Protein AF-A0A944ZKM6-F1 (afdb_monomer)

Nearest PDB structures (foldseek):
  3mah-assembly1_A-2  TM=6.502E-01  e=4.408E-04  Porphyromonas gingivalis W83
  3ab4-assembly2_G  TM=6.269E-01  e=3.261E-04  Corynebacterium glutamicum
  1bg9-assembly1_A  TM=3.968E-01  e=1.807E+00  Hordeum vulgare
  6z1p-assembly1_Ag  TM=2.559E-01  e=2.300E+00  Tetrahymena thermophila SB210

Sequence (131 aa):
HGTAAEDSLQVALAHRDEMSLLVFEAETDADKLVPEMIRVDEYRFVLKNDVYLGIRVKELQNKYGALRKENGWATISVVFDKSAPESISPLETEIIPSSKNVICYLLKEDYLTSSLRILYGHYISALSTQT

pLDDT: mean 90.96, std 14.94, range [35.91, 98.69]

Foldseek 3Di:
DDPDPDPQKDKDKDKFWFKKKKFAPDFDPLCVVVVQWDDQDRGIIIHHPDPCVVVSQVVCCVVRNDIDMDTQKMKMKMFIPDFDDDDDDDPQWDFGDDDRRITMIIGGNVCVVVVSVVCCVPPPVVSVVVD

Radius of gyration: 17.57 Å; Cα contacts (8 Å, |Δi|>4): 219; chains: 1; bounding box: 53×25×47 Å

Secondary structure (DSSP, 8-state):
----------EEEEEEEEEEEEEESS---GGGTSTTPEESSSSEEEEE-STTHHHHHHHHHHHH--EEEEEEEEEEEEEESSS--PPP--TTEEEE---TTEEEEEEEGGGHHHHHHHHHIIIIIHHHT--

Mean predicted aligned error: 5.64 Å

Solvent-accessible surface area (backbone atoms only — not comparable to full-atom values): 7571 Å² total; per-residue (Å²): 135,83,79,76,74,74,86,75,80,52,63,46,82,47,74,46,68,59,18,25,42,37,39,43,86,54,79,54,70,60,42,80,78,42,73,80,38,44,60,56,52,56,39,33,34,36,34,64,64,53,91,57,39,69,58,52,53,50,55,47,35,76,74,70,40,69,65,51,79,43,73,56,23,26,39,39,37,42,38,40,82,51,72,46,74,88,80,81,79,54,84,78,54,45,82,36,74,62,57,74,26,37,50,33,35,39,32,48,44,91,44,45,68,62,42,51,52,54,50,41,47,63,66,49,50,55,61,66,74,77,116

Structure (mmCIF, N/CA/C/O backbone):
data_AF-A0A944ZKM6-F1
#
_entry.id   AF-A0A944ZKM6-F1
#
loop_
_atom_site.group_PDB
_atom_site.id
_atom_site.type_symbol
_atom_site.label_atom_id
_atom_site.label_alt_id
_atom_site.label_comp_id
_atom_site.label_asym_id
_atom_site.label_entity_id
_atom_site.label_seq_id
_atom_site.pdbx_PDB_ins_code
_atom_site.Cartn_x
_atom_site.Cartn_y
_atom_site.Cartn_z
_atom_site.occupancy
_atom_site.B_iso_or_equiv
_atom_site.auth_seq_id
_atom_site.auth_comp_id
_atom_site.auth_asym_id
_atom_site.auth_atom_id
_atom_site.pdbx_PDB_model_num
ATOM 1 N N . HIS A 1 1 ? 41.346 -12.790 -20.873 1.00 35.91 1 HIS A N 1
ATOM 2 C CA . HIS A 1 1 ? 40.429 -11.645 -21.013 1.00 35.91 1 HIS A CA 1
ATOM 3 C C . HIS A 1 1 ? 39.095 -12.038 -20.407 1.00 35.91 1 HIS A C 1
ATOM 5 O O . HIS A 1 1 ? 38.393 -12.843 -21.000 1.00 35.91 1 HIS A O 1
ATOM 11 N N . GLY A 1 2 ? 38.825 -11.595 -19.176 1.00 39.66 2 GLY A N 1
ATOM 12 C CA . GLY A 1 2 ? 37.541 -11.826 -18.519 1.00 39.66 2 GLY A CA 1
ATOM 13 C C . GLY A 1 2 ? 36.521 -10.862 -19.103 1.00 39.66 2 GLY A C 1
ATOM 14 O O . GLY A 1 2 ? 36.669 -9.654 -18.948 1.00 39.66 2 GLY A O 1
ATOM 15 N N . THR A 1 3 ? 35.551 -11.397 -19.831 1.00 41.12 3 THR A N 1
ATOM 16 C CA . THR A 1 3 ? 34.331 -10.701 -20.235 1.00 41.12 3 THR A CA 1
ATOM 17 C C . THR A 1 3 ? 33.668 -10.140 -18.984 1.00 41.12 3 THR A C 1
ATOM 19 O O . THR A 1 3 ? 33.243 -10.905 -18.118 1.00 41.12 3 THR A O 1
ATOM 22 N N . ALA A 1 4 ? 33.637 -8.811 -18.869 1.00 45.53 4 ALA A N 1
ATOM 23 C CA . ALA A 1 4 ? 32.763 -8.133 -17.930 1.00 45.53 4 ALA A CA 1
ATOM 24 C C . ALA A 1 4 ? 31.346 -8.620 -18.238 1.00 45.53 4 ALA A C 1
ATOM 26 O O . ALA A 1 4 ? 30.855 -8.406 -19.344 1.00 45.53 4 ALA A O 1
ATOM 27 N N . ALA A 1 5 ? 30.750 -9.363 -17.307 1.00 48.09 5 ALA A N 1
ATOM 28 C CA . ALA A 1 5 ? 29.326 -9.623 -17.350 1.00 48.09 5 ALA A CA 1
ATOM 29 C C . ALA A 1 5 ? 28.656 -8.250 -17.397 1.00 48.09 5 ALA A C 1
ATOM 31 O O . ALA A 1 5 ? 28.875 -7.434 -16.501 1.00 48.09 5 ALA A O 1
ATOM 32 N N . GLU A 1 6 ? 27.952 -7.966 -18.489 1.00 52.59 6 GLU A N 1
ATOM 33 C CA . GLU A 1 6 ? 27.102 -6.790 -18.583 1.00 52.59 6 GLU A CA 1
ATOM 34 C C . GLU A 1 6 ? 26.224 -6.753 -17.331 1.00 52.59 6 GLU A C 1
ATOM 36 O O . GLU A 1 6 ? 25.647 -7.767 -16.935 1.00 52.59 6 GLU A O 1
ATOM 41 N N . ASP A 1 7 ? 26.219 -5.605 -16.659 1.00 54.47 7 ASP A N 1
ATOM 42 C CA . ASP A 1 7 ? 25.507 -5.353 -15.411 1.00 54.47 7 ASP A CA 1
ATOM 43 C C . ASP A 1 7 ? 23.989 -5.433 -15.680 1.00 54.47 7 ASP A C 1
ATOM 45 O O . ASP A 1 7 ? 23.311 -4.421 -15.853 1.00 54.47 7 ASP A O 1
ATOM 49 N N . SER A 1 8 ? 23.448 -6.648 -15.791 1.00 60.25 8 SER A N 1
ATOM 50 C CA . SER A 1 8 ? 22.036 -6.882 -16.076 1.00 60.25 8 SER A CA 1
ATOM 51 C C . SER A 1 8 ? 21.212 -6.433 -14.871 1.00 60.25 8 SER A C 1
ATOM 53 O O . SER A 1 8 ? 21.180 -7.127 -13.854 1.00 60.25 8 SER A O 1
ATOM 55 N N . LEU A 1 9 ? 20.574 -5.268 -14.974 1.00 72.12 9 LEU A N 1
ATOM 56 C CA . LEU A 1 9 ? 19.696 -4.729 -13.939 1.00 72.12 9 LEU A CA 1
ATOM 57 C C . LEU A 1 9 ? 18.487 -5.660 -13.780 1.00 72.12 9 LEU A C 1
ATOM 59 O O . LEU A 1 9 ? 17.625 -5.720 -14.659 1.00 72.12 9 LEU A O 1
ATOM 63 N N . GLN A 1 10 ? 18.423 -6.406 -12.677 1.00 83.25 10 GLN A N 1
ATOM 64 C CA . GLN A 1 10 ? 17.255 -7.232 -12.389 1.00 83.25 10 GLN A CA 1
ATOM 65 C C . GLN A 1 10 ? 16.164 -6.363 -11.772 1.00 83.25 10 GLN A C 1
ATOM 67 O O . GLN A 1 10 ? 16.353 -5.761 -10.713 1.00 83.25 10 GLN A O 1
ATOM 72 N N . VAL A 1 11 ? 15.013 -6.320 -12.442 1.00 92.44 11 VAL A N 1
ATOM 73 C CA . VAL A 1 11 ? 13.858 -5.534 -12.009 1.00 92.44 11 VAL A CA 1
ATOM 74 C C . VAL A 1 11 ? 12.628 -6.423 -11.911 1.00 92.44 11 VAL A C 1
ATOM 76 O O . VAL A 1 11 ? 12.303 -7.158 -12.843 1.00 92.44 11 VAL A O 1
ATOM 79 N N . ALA A 1 12 ? 11.920 -6.330 -10.789 1.00 94.25 12 ALA A N 1
ATOM 80 C CA . ALA A 1 12 ? 10.634 -6.975 -10.575 1.00 94.25 12 ALA A CA 1
ATOM 81 C C . ALA A 1 12 ? 9.537 -5.928 -10.365 1.00 94.25 12 ALA A C 1
ATOM 83 O O . ALA A 1 12 ? 9.744 -4.911 -9.703 1.00 94.25 12 ALA A O 1
ATOM 84 N N . LEU A 1 13 ? 8.352 -6.203 -10.906 1.00 95.94 13 LEU A N 1
ATOM 85 C CA . LEU A 1 13 ? 7.158 -5.389 -10.712 1.00 95.94 13 LEU A CA 1
ATOM 86 C C . LEU A 1 13 ? 6.148 -6.191 -9.892 1.00 95.94 13 LEU A C 1
ATOM 88 O O . LEU A 1 13 ? 5.735 -7.27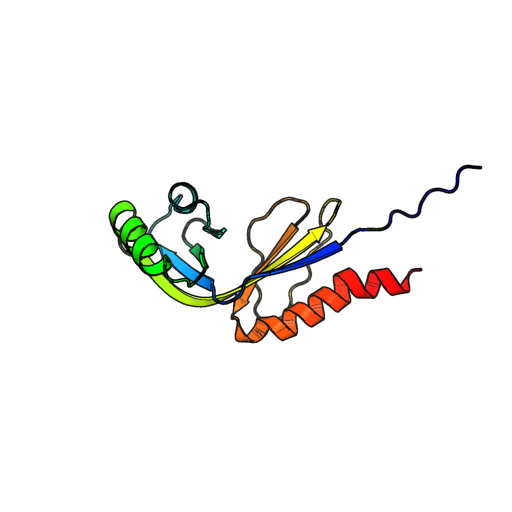4 -10.303 1.00 95.94 13 LEU A O 1
ATOM 92 N N . ALA A 1 14 ? 5.758 -5.662 -8.738 1.00 96.69 14 ALA A N 1
ATOM 93 C CA . ALA A 1 14 ? 4.747 -6.246 -7.865 1.00 96.69 14 ALA A CA 1
ATOM 94 C C . ALA A 1 14 ? 3.628 -5.235 -7.620 1.00 96.69 14 ALA A C 1
ATOM 96 O O . ALA A 1 14 ? 3.868 -4.030 -7.623 1.00 96.69 14 ALA A O 1
ATOM 97 N N . HIS A 1 15 ? 2.411 -5.709 -7.372 1.00 97.31 15 HIS A N 1
ATOM 98 C CA . HIS A 1 15 ? 1.308 -4.842 -6.971 1.00 97.31 15 HIS A CA 1
ATOM 99 C C . HIS A 1 15 ? 0.476 -5.464 -5.853 1.00 97.31 15 HIS A C 1
ATOM 101 O O . HIS A 1 15 ? 0.496 -6.677 -5.641 1.00 97.31 15 HIS A O 1
ATOM 107 N N . ARG A 1 16 ? -0.253 -4.607 -5.138 1.00 97.31 16 ARG A N 1
ATOM 108 C CA . ARG A 1 16 ? -1.298 -4.981 -4.182 1.00 97.31 16 ARG A CA 1
ATOM 109 C C . ARG A 1 16 ? -2.538 -4.158 -4.498 1.00 97.31 16 ARG A C 1
ATOM 111 O O . ARG A 1 16 ? -2.473 -2.934 -4.498 1.00 97.31 16 ARG A O 1
ATOM 118 N N . ASP A 1 17 ? -3.631 -4.832 -4.798 1.00 97.19 17 ASP A N 1
ATOM 119 C CA . ASP A 1 17 ? -4.953 -4.263 -5.060 1.00 97.19 17 ASP A CA 1
ATOM 120 C C . ASP A 1 17 ? -5.867 -4.417 -3.835 1.00 97.19 17 ASP A C 1
ATOM 122 O O . ASP A 1 17 ? -5.443 -4.932 -2.793 1.00 97.19 17 ASP A O 1
ATOM 126 N N . GLU A 1 18 ? -7.114 -3.954 -3.944 1.00 97.69 18 GLU A N 1
ATOM 127 C CA . GLU A 1 18 ? -8.108 -3.965 -2.868 1.00 97.69 18 GLU A CA 1
ATOM 128 C C . GLU A 1 18 ? -7.522 -3.461 -1.538 1.00 97.69 18 GLU A C 1
ATOM 130 O O . GLU A 1 18 ? -7.603 -4.115 -0.496 1.00 97.69 18 GLU A O 1
ATOM 135 N N . MET A 1 19 ? -6.860 -2.311 -1.566 1.00 98.38 19 MET A N 1
ATOM 136 C CA . MET A 1 19 ? -6.321 -1.679 -0.370 1.00 98.38 19 MET A CA 1
ATOM 137 C C . MET A 1 19 ? -7.278 -0.591 0.128 1.00 98.38 19 MET A C 1
ATOM 139 O O . MET A 1 19 ? -8.060 0.001 -0.627 1.00 98.38 19 MET A O 1
ATOM 143 N N . SER A 1 20 ? -7.193 -0.303 1.422 1.00 98.50 20 SER A N 1
ATOM 144 C CA . SER A 1 20 ? -7.858 0.823 2.065 1.00 98.50 20 SER A CA 1
ATOM 145 C C . SER A 1 20 ? -6.826 1.813 2.590 1.00 98.50 20 SER A C 1
ATOM 147 O O . SER A 1 20 ? -5.907 1.430 3.314 1.00 98.50 20 SER A O 1
ATOM 149 N N . LEU A 1 21 ? -7.017 3.091 2.269 1.00 98.69 21 LEU A N 1
ATOM 150 C CA . LEU A 1 21 ? -6.311 4.205 2.886 1.00 98.69 21 LEU A CA 1
ATOM 151 C C . LEU A 1 21 ? -6.996 4.558 4.210 1.00 98.69 21 LEU A C 1
ATOM 153 O O . LEU A 1 21 ? -8.202 4.816 4.263 1.00 98.69 21 LEU A O 1
ATOM 157 N N . LEU A 1 22 ? -6.214 4.568 5.278 1.00 98.69 22 LEU A N 1
ATOM 158 C CA . LEU A 1 22 ? -6.589 5.015 6.609 1.00 98.69 22 LEU A CA 1
ATOM 159 C C . LEU A 1 22 ? -5.930 6.370 6.858 1.00 98.69 22 LEU A C 1
ATOM 161 O O . LEU A 1 22 ? -4.723 6.512 6.669 1.00 98.69 22 LEU A O 1
ATOM 165 N N . VAL A 1 23 ? -6.725 7.353 7.272 1.00 98.56 23 VAL A N 1
ATOM 166 C CA . VAL A 1 23 ? -6.275 8.722 7.550 1.00 98.56 23 VAL A CA 1
ATOM 167 C C . VAL A 1 23 ? -6.619 9.065 8.992 1.00 98.56 23 VAL A C 1
ATOM 169 O O . VAL A 1 23 ? -7.797 9.091 9.356 1.00 98.56 23 VAL A O 1
ATOM 172 N N . PHE A 1 24 ? -5.597 9.312 9.801 1.00 98.38 24 PHE A N 1
ATOM 173 C CA . PHE A 1 24 ? -5.714 9.679 11.209 1.00 98.38 24 PHE A CA 1
ATOM 174 C C . PHE A 1 24 ? -5.793 11.201 11.375 1.00 98.38 24 PHE A C 1
ATOM 176 O O . PHE A 1 24 ? -5.274 11.952 10.553 1.00 98.38 24 PHE A O 1
ATOM 183 N N . GLU A 1 25 ? -6.446 11.664 12.443 1.00 97.25 25 GLU A N 1
ATOM 184 C CA . GLU A 1 25 ? -6.548 13.101 12.757 1.00 97.25 25 GLU A CA 1
ATOM 185 C C . GLU A 1 25 ? -5.263 13.684 13.371 1.00 97.25 25 GLU A C 1
ATOM 187 O O . GLU A 1 25 ? -5.063 14.897 13.344 1.00 97.25 25 GLU A O 1
ATOM 192 N N . ALA A 1 26 ? -4.396 12.829 13.917 1.00 96.12 26 ALA A N 1
ATOM 193 C CA . ALA A 1 26 ? -3.130 13.193 14.545 1.00 96.12 26 ALA A CA 1
ATOM 194 C C . ALA A 1 26 ? -1.998 12.280 14.057 1.00 96.12 26 ALA A C 1
ATOM 196 O O . ALA A 1 26 ? -2.255 11.174 13.574 1.00 96.12 26 ALA A O 1
ATOM 197 N N . GLU A 1 27 ? -0.756 12.747 14.206 1.00 97.38 27 GLU A N 1
ATOM 198 C CA . GLU A 1 27 ? 0.441 11.968 13.874 1.00 97.38 27 GLU A CA 1
ATOM 199 C C . GLU A 1 27 ? 0.469 10.669 14.677 1.00 97.38 27 GLU A C 1
ATOM 201 O O . GLU A 1 27 ? 0.136 10.638 15.869 1.00 97.38 27 GLU A O 1
ATOM 206 N N . THR A 1 28 ? 0.860 9.579 14.025 1.00 96.44 28 THR A N 1
ATOM 207 C CA . THR A 1 28 ? 0.855 8.261 14.645 1.00 96.44 28 THR A CA 1
ATOM 208 C C . THR A 1 28 ? 1.904 7.334 14.051 1.00 96.44 28 THR A C 1
ATOM 210 O O . THR A 1 28 ? 2.267 7.413 12.885 1.00 96.44 28 THR A O 1
ATOM 213 N N . ASP A 1 29 ? 2.334 6.378 14.869 1.00 95.38 29 ASP A N 1
ATOM 214 C CA . ASP A 1 29 ? 3.108 5.214 14.448 1.00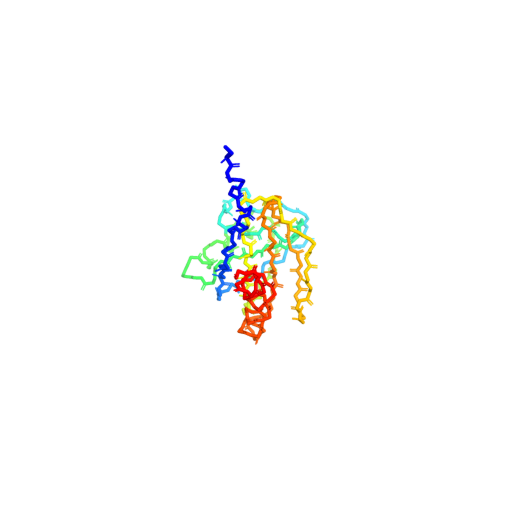 95.38 29 ASP A CA 1
ATOM 215 C C . ASP A 1 29 ? 2.195 3.977 14.391 1.00 95.38 29 ASP A C 1
ATOM 217 O O . ASP A 1 29 ? 2.393 2.994 15.117 1.00 95.38 29 ASP A O 1
ATOM 221 N N . ALA A 1 30 ? 1.116 4.052 13.609 1.00 95.88 30 ALA A N 1
ATOM 222 C CA . ALA A 1 30 ? 0.114 2.987 13.517 1.00 95.88 30 ALA A CA 1
ATOM 223 C C . ALA A 1 30 ? 0.704 1.667 12.984 1.00 95.88 30 ALA A C 1
ATOM 225 O O . ALA A 1 30 ? 0.306 0.585 13.424 1.00 95.88 30 ALA A O 1
ATOM 226 N N . ASP A 1 31 ? 1.715 1.762 12.122 1.00 95.69 31 ASP A N 1
ATOM 227 C CA . ASP A 1 31 ? 2.482 0.640 11.578 1.00 95.69 31 ASP A CA 1
ATOM 228 C C . ASP A 1 31 ? 3.233 -0.162 12.656 1.00 95.69 31 ASP A C 1
ATOM 230 O O . ASP A 1 31 ? 3.447 -1.362 12.500 1.00 95.69 31 ASP A O 1
ATOM 234 N N . LYS A 1 32 ? 3.551 0.440 13.812 1.00 95.25 32 LYS A N 1
ATOM 235 C CA . LYS A 1 32 ? 4.126 -0.299 14.952 1.00 95.25 32 LYS A CA 1
ATOM 236 C C . LYS A 1 32 ? 3.106 -1.188 15.664 1.00 95.25 32 LYS A C 1
ATOM 238 O O . LYS A 1 32 ? 3.505 -2.128 16.349 1.00 95.25 32 LYS A O 1
ATOM 243 N N . LEU A 1 33 ? 1.809 -0.876 15.568 1.00 95.38 33 LEU A N 1
ATOM 244 C CA . LEU A 1 33 ? 0.739 -1.709 16.129 1.00 95.38 33 LEU A CA 1
ATOM 245 C C . LEU A 1 33 ? 0.285 -2.785 15.136 1.00 95.38 33 LEU A C 1
ATOM 247 O O . LEU A 1 33 ? 0.026 -3.914 15.548 1.00 95.38 33 LEU A O 1
ATOM 251 N N . VAL A 1 34 ? 0.180 -2.431 13.855 1.00 95.94 34 VAL A N 1
ATOM 252 C CA . VAL A 1 34 ? -0.254 -3.324 12.773 1.00 95.94 34 VAL A CA 1
ATOM 253 C C . VAL A 1 34 ? 0.853 -3.345 11.711 1.00 95.94 34 VAL A C 1
ATOM 255 O O . VAL A 1 34 ? 0.836 -2.518 10.796 1.00 95.94 34 VAL A O 1
ATOM 258 N N . PRO A 1 35 ? 1.835 -4.262 11.830 1.00 93.38 35 PRO A N 1
ATOM 259 C CA . PRO A 1 35 ? 3.015 -4.304 10.960 1.00 93.38 35 PRO A CA 1
ATOM 260 C C . PRO A 1 35 ? 2.712 -4.524 9.475 1.00 93.38 35 PRO A C 1
ATOM 262 O O . PRO A 1 35 ? 3.572 -4.308 8.626 1.00 93.38 35 PRO A O 1
ATOM 265 N N . GLU A 1 36 ? 1.505 -4.985 9.144 1.00 94.12 36 GLU A N 1
ATOM 266 C CA . GLU A 1 36 ? 1.049 -5.173 7.768 1.00 94.12 36 GLU A CA 1
ATOM 267 C C . GLU A 1 36 ? 0.687 -3.847 7.070 1.00 94.12 36 GLU A C 1
ATOM 269 O O . GLU A 1 36 ? 0.523 -3.828 5.846 1.00 94.12 36 GLU A O 1
ATOM 274 N N . MET A 1 37 ? 0.552 -2.747 7.824 1.00 96.25 37 MET A N 1
ATOM 275 C CA . MET A 1 37 ? 0.277 -1.416 7.281 1.00 96.25 37 MET A CA 1
ATOM 276 C C . MET A 1 37 ? 1.486 -0.877 6.514 1.00 96.25 37 MET A C 1
ATOM 278 O O . MET A 1 37 ? 2.628 -0.955 6.958 1.00 96.25 37 MET A O 1
ATOM 282 N N . ILE A 1 38 ? 1.218 -0.262 5.367 1.00 97.12 38 ILE A N 1
ATOM 283 C CA . ILE A 1 38 ? 2.205 0.490 4.596 1.00 97.12 38 ILE A CA 1
ATOM 284 C C . ILE A 1 38 ? 2.053 1.964 4.970 1.00 97.12 38 ILE A C 1
ATOM 286 O O . ILE A 1 38 ? 0.992 2.551 4.753 1.00 97.12 38 ILE A O 1
ATOM 290 N N . ARG A 1 39 ? 3.103 2.564 5.533 1.00 97.56 39 ARG A N 1
ATOM 291 C CA . ARG A 1 39 ? 3.132 3.990 5.880 1.00 97.56 39 ARG A CA 1
ATOM 292 C C . ARG A 1 39 ? 3.255 4.841 4.617 1.00 97.56 39 ARG A C 1
ATOM 294 O O . ARG A 1 39 ? 4.167 4.634 3.820 1.00 97.56 39 ARG A O 1
ATOM 301 N N . VAL A 1 40 ? 2.332 5.783 4.448 1.00 98.00 40 VAL A N 1
ATOM 302 C CA . VAL A 1 40 ? 2.369 6.803 3.388 1.00 98.00 40 VAL A CA 1
ATOM 303 C C . VAL A 1 40 ? 3.049 8.049 3.945 1.00 98.00 40 VAL A C 1
ATOM 305 O O . VAL A 1 40 ? 4.025 8.528 3.379 1.00 98.00 40 VAL A O 1
ATOM 308 N N . ASP A 1 41 ? 2.581 8.509 5.105 1.00 97.50 41 ASP A N 1
ATOM 309 C CA . ASP A 1 41 ? 3.178 9.576 5.909 1.00 97.50 41 ASP A CA 1
ATOM 310 C C . ASP A 1 41 ? 2.783 9.406 7.392 1.00 97.50 41 ASP A C 1
ATOM 312 O O . ASP A 1 41 ? 2.299 8.348 7.790 1.00 97.50 41 ASP A O 1
ATOM 316 N N . GLU A 1 42 ? 3.013 10.427 8.221 1.00 96.88 42 GLU A N 1
ATOM 317 C CA . GLU A 1 42 ? 2.700 10.436 9.662 1.00 96.88 42 GLU A CA 1
ATOM 318 C C . GLU A 1 42 ? 1.198 10.278 9.991 1.00 96.88 42 GLU A C 1
ATOM 320 O O . GLU A 1 42 ? 0.843 9.943 11.120 1.00 96.88 42 GLU A O 1
ATOM 325 N N . TYR A 1 43 ? 0.306 10.512 9.024 1.00 98.19 43 TYR A N 1
ATOM 326 C CA . TYR A 1 43 ? -1.152 10.500 9.198 1.00 98.19 43 TYR A CA 1
ATOM 327 C C . TYR A 1 43 ? -1.849 9.454 8.329 1.00 98.19 43 TYR A C 1
ATOM 329 O O . TYR A 1 43 ? -2.997 9.089 8.597 1.00 98.19 43 TYR A O 1
ATOM 337 N N . ARG A 1 44 ? -1.203 9.006 7.251 1.00 98.50 44 ARG A N 1
ATOM 338 C CA . ARG A 1 44 ? -1.798 8.164 6.216 1.00 98.50 44 ARG A CA 1
ATOM 339 C C . ARG A 1 44 ? -1.108 6.814 6.143 1.00 98.50 44 ARG A C 1
ATOM 341 O O . ARG A 1 44 ? 0.112 6.705 6.035 1.00 98.50 44 ARG A O 1
ATOM 348 N N . PHE A 1 45 ? -1.924 5.770 6.127 1.00 98.56 45 PHE A N 1
ATOM 349 C CA . PHE A 1 45 ? -1.466 4.391 6.057 1.00 98.56 45 PHE A CA 1
ATOM 350 C C . PHE A 1 45 ? -2.376 3.570 5.162 1.00 98.56 45 PHE A C 1
ATOM 352 O O . PHE A 1 45 ? -3.578 3.810 5.096 1.00 98.56 45 PHE A O 1
ATOM 359 N N . VAL A 1 46 ? -1.821 2.559 4.511 1.00 98.12 46 VAL A N 1
ATOM 360 C CA . VAL A 1 46 ? -2.559 1.680 3.607 1.00 98.12 46 VAL A CA 1
ATOM 361 C C . VAL A 1 46 ? -2.542 0.262 4.159 1.00 98.12 46 VAL A C 1
ATOM 363 O O . VAL A 1 46 ? -1.498 -0.242 4.566 1.00 98.12 46 VAL A O 1
ATOM 366 N N . LEU A 1 47 ? -3.701 -0.391 4.173 1.00 98.06 47 LEU A N 1
ATOM 367 C CA . LEU A 1 47 ? -3.867 -1.761 4.657 1.00 98.06 47 LEU A CA 1
ATOM 368 C C . LEU A 1 47 ? -4.757 -2.548 3.692 1.00 98.06 47 LEU A C 1
ATOM 370 O O . LEU A 1 47 ? -5.609 -1.961 3.026 1.00 98.06 47 LEU A O 1
ATOM 374 N N 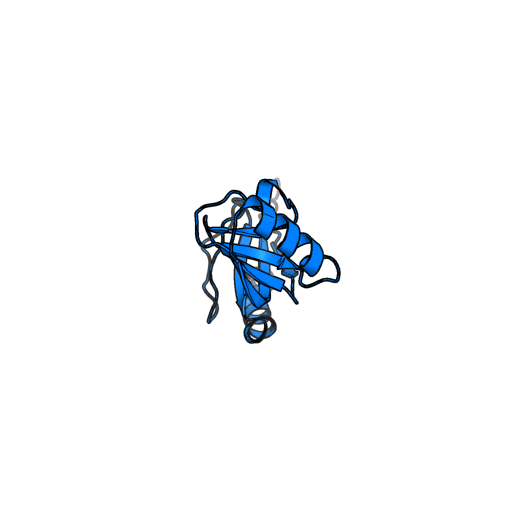. LYS A 1 48 ? -4.564 -3.867 3.593 1.00 97.75 48 LYS A N 1
ATOM 375 C CA . LYS A 1 48 ? -5.407 -4.711 2.735 1.00 97.75 48 LYS A CA 1
ATOM 376 C C . LYS A 1 48 ? -6.865 -4.634 3.205 1.00 97.75 48 LYS A C 1
ATOM 378 O O . LYS A 1 48 ? -7.149 -4.707 4.400 1.00 97.75 48 LYS A O 1
ATOM 383 N N . ASN A 1 49 ? -7.788 -4.492 2.259 1.00 97.62 49 ASN A N 1
ATOM 384 C CA . ASN A 1 49 ? -9.228 -4.538 2.489 1.00 97.62 49 ASN A CA 1
ATOM 385 C C . ASN A 1 49 ? -9.721 -5.985 2.520 1.00 97.62 49 ASN A C 1
ATOM 387 O O . ASN A 1 49 ? -10.460 -6.429 1.647 1.00 97.62 49 ASN A O 1
ATOM 391 N N . ASP A 1 50 ? -9.273 -6.721 3.532 1.00 96.62 50 ASP A N 1
ATOM 392 C CA . ASP A 1 50 ? -9.670 -8.102 3.775 1.00 96.62 50 ASP A CA 1
ATOM 393 C C . ASP A 1 50 ? -10.675 -8.223 4.937 1.00 96.62 50 ASP A C 1
ATOM 395 O O . ASP A 1 50 ? -11.152 -7.242 5.517 1.00 96.62 50 ASP A O 1
ATOM 399 N N . VAL A 1 51 ? -10.998 -9.466 5.296 1.00 96.62 51 VAL A N 1
ATOM 4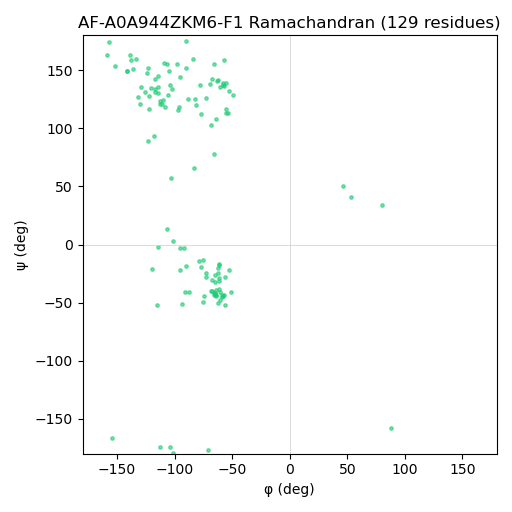00 C CA . VAL A 1 51 ? -11.922 -9.792 6.393 1.00 96.62 51 VAL A CA 1
ATOM 401 C C . VAL A 1 51 ? -11.440 -9.310 7.769 1.00 96.62 51 VAL A C 1
ATOM 403 O O . VAL A 1 51 ? -12.256 -9.159 8.680 1.00 96.62 51 VAL A O 1
ATOM 406 N N . TYR A 1 52 ? -10.142 -9.045 7.937 1.00 95.69 52 TYR A N 1
ATOM 407 C CA . TYR A 1 52 ? -9.548 -8.600 9.196 1.00 95.69 52 TYR A CA 1
ATOM 408 C C . TYR A 1 52 ? -9.524 -7.078 9.333 1.00 95.69 52 TYR A C 1
ATOM 410 O O . TYR A 1 52 ? -9.467 -6.581 10.464 1.00 95.69 52 TYR A O 1
ATOM 418 N N . LEU A 1 53 ? -9.654 -6.326 8.231 1.00 96.81 53 LEU A N 1
ATOM 419 C CA . LEU A 1 53 ? -9.627 -4.860 8.240 1.00 96.81 53 LEU A CA 1
ATOM 420 C C . LEU A 1 53 ? -10.593 -4.261 9.272 1.00 96.81 53 LEU A C 1
ATOM 422 O O . LEU A 1 53 ? -10.249 -3.310 9.969 1.00 96.81 53 LEU A O 1
ATOM 426 N N . GLY A 1 54 ? -11.795 -4.828 9.412 1.00 97.06 54 GLY A N 1
ATOM 427 C CA . GLY A 1 54 ? -12.793 -4.334 10.363 1.00 97.06 54 GLY A CA 1
ATOM 428 C C . GLY A 1 54 ? -12.340 -4.402 11.826 1.00 97.06 54 GLY A C 1
ATOM 429 O O . GLY A 1 54 ? -12.623 -3.485 12.597 1.00 97.06 54 GLY A O 1
ATOM 430 N N . ILE A 1 55 ? -11.623 -5.462 12.213 1.00 96.75 55 ILE A N 1
ATOM 431 C CA . ILE A 1 55 ? -11.073 -5.607 13.569 1.00 96.75 55 ILE A CA 1
ATOM 432 C C . ILE A 1 55 ? -9.872 -4.671 13.738 1.00 96.75 55 ILE A C 1
ATOM 434 O O . ILE A 1 55 ? -9.824 -3.932 14.719 1.00 96.75 55 ILE A O 1
ATOM 438 N N . ARG A 1 56 ? -8.974 -4.610 12.745 1.00 97.38 56 ARG A N 1
ATOM 439 C CA . ARG A 1 56 ? -7.802 -3.717 12.764 1.00 97.38 56 ARG A CA 1
ATOM 440 C C . ARG A 1 56 ? -8.188 -2.244 12.890 1.00 97.38 56 ARG A C 1
ATOM 442 O O . ARG A 1 56 ? -7.614 -1.530 13.702 1.00 97.38 56 ARG A O 1
ATOM 449 N N . VAL A 1 57 ? -9.206 -1.789 12.156 1.00 97.81 57 VAL A N 1
ATOM 450 C CA . VAL A 1 57 ? -9.708 -0.407 12.255 1.00 97.81 57 VAL A CA 1
ATOM 451 C C . VAL A 1 57 ? -10.219 -0.100 13.663 1.00 97.81 57 VAL A C 1
ATOM 453 O O . VAL A 1 57 ? -9.917 0.969 14.183 1.00 97.81 57 VAL A O 1
ATOM 456 N N . LYS A 1 58 ? -10.933 -1.028 14.313 1.00 97.25 58 LYS A N 1
ATOM 457 C CA . LYS A 1 58 ? -11.383 -0.836 15.703 1.00 97.25 58 LYS A CA 1
ATOM 458 C C . LYS A 1 58 ? -10.210 -0.764 16.680 1.00 97.25 58 LYS A C 1
ATOM 460 O O . LYS A 1 58 ? -10.213 0.092 17.558 1.00 97.25 58 LYS A O 1
ATOM 465 N N . GLU A 1 59 ? -9.209 -1.631 16.530 1.00 96.94 59 GLU A N 1
ATOM 466 C CA . GLU A 1 59 ? -7.985 -1.600 17.348 1.00 96.94 59 GLU A CA 1
ATOM 467 C C . GLU A 1 59 ? -7.254 -0.258 17.209 1.00 96.94 59 GLU A C 1
ATOM 469 O O . GLU A 1 59 ? -6.883 0.358 18.210 1.00 96.94 59 GLU A O 1
ATOM 474 N N . LEU A 1 60 ? -7.113 0.227 15.973 1.00 98.00 60 LEU A N 1
ATOM 475 C CA . LEU A 1 60 ? -6.499 1.516 15.668 1.00 98.00 60 LEU A CA 1
ATOM 476 C C . LEU A 1 60 ? -7.305 2.678 16.254 1.00 98.00 60 LEU A C 1
ATOM 478 O O . LEU A 1 60 ? -6.718 3.556 16.881 1.00 98.00 60 LEU A O 1
ATOM 482 N N . GLN A 1 61 ? -8.634 2.657 16.122 1.00 97.44 61 GLN A N 1
ATOM 483 C CA . GLN A 1 61 ? -9.502 3.694 16.680 1.00 97.44 61 GLN A CA 1
ATOM 484 C C . GLN A 1 61 ? -9.447 3.749 18.209 1.00 97.44 61 GLN A C 1
ATOM 486 O O . GLN A 1 61 ? -9.401 4.829 18.793 1.00 97.44 61 GLN A O 1
ATOM 491 N N . ASN A 1 62 ? -9.386 2.589 18.867 1.00 97.31 62 ASN A N 1
ATOM 492 C CA . ASN A 1 62 ? -9.274 2.512 20.323 1.00 97.31 62 ASN A CA 1
ATOM 493 C C . ASN A 1 62 ? -7.954 3.100 20.844 1.00 97.31 62 ASN A C 1
ATOM 495 O O . ASN A 1 62 ? -7.926 3.632 21.952 1.00 97.31 62 ASN A O 1
ATOM 499 N N . LYS A 1 63 ? -6.863 2.987 20.075 1.00 97.38 63 LYS A N 1
ATOM 500 C CA . LYS A 1 63 ? -5.537 3.463 20.492 1.00 97.38 63 LYS A CA 1
ATOM 501 C C . LYS A 1 63 ? -5.248 4.905 20.075 1.00 97.38 63 LYS A C 1
ATOM 503 O O . LYS A 1 63 ? -4.649 5.640 20.854 1.00 97.38 63 LYS A O 1
ATOM 508 N N . TYR A 1 64 ? -5.631 5.286 18.859 1.00 96.94 64 TYR A N 1
ATOM 509 C CA . TYR A 1 64 ? -5.218 6.543 18.225 1.00 96.94 64 TYR A CA 1
ATOM 510 C C . TYR A 1 64 ? -6.372 7.528 17.993 1.00 96.94 64 TYR A C 1
ATOM 512 O O . TYR A 1 64 ? -6.133 8.643 17.543 1.00 96.94 64 TYR A O 1
ATOM 520 N N . GLY A 1 65 ? -7.611 7.154 18.326 1.00 96.00 65 GLY A N 1
ATOM 521 C CA . GLY A 1 65 ? -8.783 8.011 18.164 1.00 96.00 65 GLY A CA 1
ATOM 522 C C . GLY A 1 65 ? -9.437 7.892 16.787 1.00 96.00 65 GLY A C 1
ATOM 523 O O . GLY A 1 65 ? -9.328 6.876 16.103 1.00 96.00 65 GLY A O 1
ATOM 524 N N . ALA A 1 66 ? -10.192 8.916 16.392 1.00 95.81 66 ALA A N 1
ATOM 525 C CA . ALA A 1 66 ? -10.942 8.881 15.145 1.00 95.81 66 ALA A CA 1
ATOM 526 C C . ALA A 1 66 ? -10.012 8.749 13.923 1.00 95.81 66 ALA A C 1
ATOM 528 O O . ALA A 1 66 ? -8.933 9.335 13.854 1.00 95.81 66 ALA A O 1
ATOM 529 N N . LEU A 1 67 ? -10.460 7.963 12.943 1.00 97.62 67 LEU A N 1
ATOM 530 C CA . LEU A 1 67 ? -9.799 7.824 11.651 1.00 97.62 67 LEU A CA 1
ATOM 531 C C . LEU A 1 67 ? -10.844 7.721 10.546 1.00 97.62 67 LEU A C 1
ATOM 533 O O . LEU A 1 67 ? -11.937 7.177 10.747 1.00 97.62 67 LEU A O 1
ATOM 537 N N . ARG A 1 68 ? -10.484 8.207 9.361 1.00 98.31 68 ARG A N 1
ATOM 538 C CA . ARG A 1 68 ? -11.241 8.015 8.126 1.00 98.31 68 ARG A CA 1
ATOM 539 C C . ARG A 1 68 ? -10.691 6.822 7.361 1.00 98.31 68 ARG A C 1
ATOM 541 O O . ARG A 1 68 ? -9.486 6.604 7.323 1.00 98.31 68 ARG A O 1
ATOM 548 N N . LYS A 1 69 ? -11.587 6.085 6.711 1.00 98.12 69 LYS A N 1
ATOM 549 C CA . LYS A 1 69 ? -11.254 4.955 5.844 1.00 98.12 69 LYS A CA 1
ATOM 550 C C . LYS A 1 69 ? -11.767 5.214 4.438 1.00 98.12 69 LYS A C 1
ATOM 552 O O . LYS A 1 69 ? -12.933 5.566 4.269 1.00 98.12 69 LYS A O 1
ATOM 557 N N . GLU A 1 70 ? -10.932 4.952 3.448 1.00 98.31 70 GLU A N 1
ATOM 558 C CA . GLU A 1 70 ? -11.289 5.020 2.039 1.00 98.31 70 GLU A CA 1
ATOM 559 C C . GLU A 1 70 ? -10.813 3.75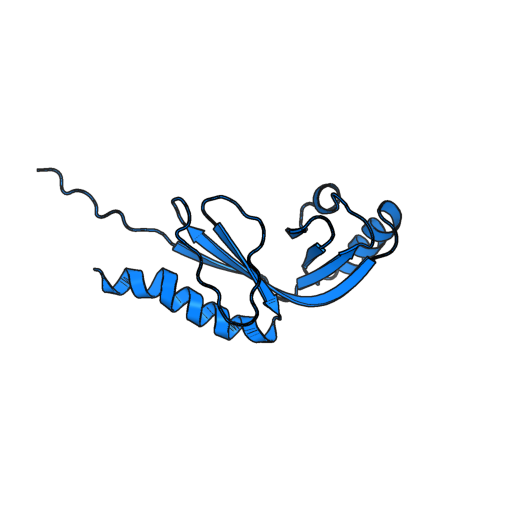9 1.313 1.00 98.31 70 GLU A C 1
ATOM 561 O O . GLU A 1 70 ? -9.650 3.389 1.412 1.00 98.31 70 GLU A O 1
ATOM 566 N N . ASN A 1 71 ? -11.710 3.084 0.594 1.00 97.94 71 ASN A N 1
ATOM 567 C CA . ASN A 1 71 ? -11.391 1.881 -0.182 1.00 97.94 71 ASN A CA 1
ATOM 568 C C . ASN A 1 71 ? -10.978 2.242 -1.624 1.00 97.94 71 ASN A C 1
ATOM 570 O O . ASN A 1 71 ? -11.081 3.402 -2.029 1.00 97.94 71 ASN A O 1
ATOM 574 N N . GLY A 1 72 ? -10.570 1.240 -2.408 1.00 97.88 72 GLY A N 1
ATOM 575 C CA . GLY A 1 72 ? -10.258 1.403 -3.835 1.00 97.88 72 GLY A CA 1
ATOM 576 C C . GLY A 1 72 ? -8.873 1.998 -4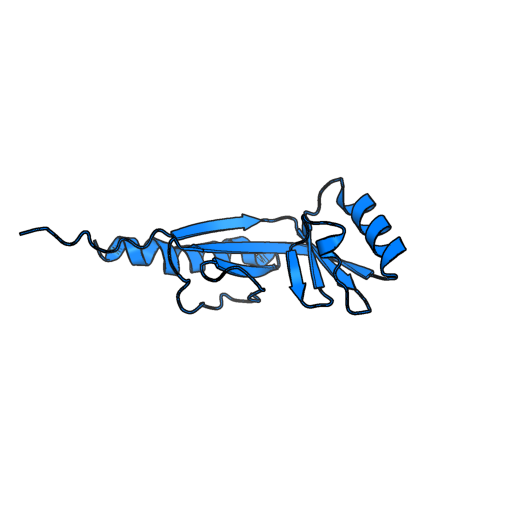.075 1.00 97.88 72 GLY A C 1
ATOM 577 O O . GLY A 1 72 ? -8.679 2.798 -4.992 1.00 97.88 72 GLY A O 1
ATOM 578 N N . TRP A 1 73 ? -7.927 1.662 -3.202 1.00 98.62 73 TRP A N 1
ATOM 579 C CA . TRP A 1 73 ? -6.523 2.021 -3.341 1.00 98.62 73 TRP A CA 1
ATOM 580 C C . TRP A 1 73 ? -5.708 0.793 -3.740 1.00 98.62 73 TRP A C 1
ATOM 582 O O . TRP A 1 73 ? -6.076 -0.343 -3.447 1.00 98.62 73 TRP A O 1
ATOM 592 N N . ALA A 1 74 ? -4.570 1.029 -4.376 1.00 98.50 74 ALA A N 1
ATOM 593 C CA . ALA A 1 74 ? -3.605 0.004 -4.728 1.00 98.50 74 ALA A CA 1
ATOM 594 C C . ALA A 1 74 ? -2.184 0.515 -4.482 1.00 98.50 74 ALA A C 1
ATOM 596 O O . ALA A 1 74 ? -1.955 1.723 -4.376 1.00 98.50 74 ALA A O 1
ATOM 597 N N . THR A 1 75 ? -1.222 -0.402 -4.425 1.00 98.38 75 THR A N 1
ATOM 598 C CA . THR A 1 75 ? 0.198 -0.064 -4.514 1.00 98.38 75 THR A CA 1
ATOM 599 C C . THR A 1 75 ? 0.872 -0.818 -5.649 1.00 98.38 75 THR A C 1
ATOM 601 O O . THR A 1 75 ? 0.516 -1.957 -5.952 1.00 98.38 75 THR A O 1
ATOM 604 N N . ILE A 1 76 ? 1.867 -0.191 -6.272 1.00 98.38 76 ILE A N 1
ATOM 605 C CA . ILE A 1 76 ? 2.785 -0.841 -7.211 1.00 98.38 76 ILE A CA 1
ATOM 606 C C . ILE A 1 76 ? 4.202 -0.639 -6.683 1.00 98.38 76 ILE A C 1
ATOM 608 O O . ILE A 1 76 ? 4.608 0.486 -6.414 1.00 98.38 76 ILE A O 1
ATOM 612 N N . SER A 1 77 ? 4.969 -1.713 -6.548 1.00 97.69 77 SER A N 1
ATOM 613 C CA . SER A 1 77 ? 6.377 -1.668 -6.169 1.00 97.69 77 SER A CA 1
ATOM 614 C C . SER A 1 77 ? 7.241 -2.121 -7.337 1.00 97.69 77 SER A C 1
ATOM 616 O O . SER A 1 77 ? 7.085 -3.236 -7.840 1.00 97.69 77 SER A O 1
ATOM 618 N N . VAL A 1 78 ? 8.172 -1.263 -7.743 1.00 97.38 78 VAL A N 1
ATOM 619 C CA . VAL A 1 78 ? 9.258 -1.607 -8.662 1.00 97.38 78 VAL A CA 1
ATOM 620 C C . VAL A 1 78 ? 10.482 -1.911 -7.811 1.00 97.38 78 VAL A C 1
ATOM 622 O O . VAL A 1 78 ? 10.953 -1.038 -7.084 1.00 97.38 78 VAL A O 1
ATOM 625 N N . VAL A 1 79 ? 10.959 -3.151 -7.853 1.00 96.62 79 VAL A N 1
ATOM 626 C CA . VAL A 1 79 ? 12.064 -3.640 -7.024 1.00 96.62 79 VAL A CA 1
ATOM 627 C C . VAL A 1 79 ? 13.280 -3.871 -7.903 1.00 96.62 79 VAL A C 1
ATOM 629 O O . VAL A 1 79 ? 13.215 -4.638 -8.859 1.00 96.62 79 VAL A O 1
ATOM 632 N N . PHE A 1 80 ? 14.382 -3.228 -7.543 1.00 94.81 80 PHE A N 1
ATOM 633 C CA . PHE A 1 80 ? 15.675 -3.326 -8.201 1.00 94.81 80 PHE A CA 1
ATOM 634 C C . PHE A 1 80 ? 16.621 -4.181 -7.345 1.00 94.81 80 PHE A C 1
ATOM 636 O O . PHE A 1 80 ? 16.533 -4.199 -6.111 1.00 94.81 80 PHE A O 1
ATOM 643 N N . ASP A 1 81 ? 17.543 -4.891 -7.988 1.00 92.25 81 ASP A N 1
ATOM 644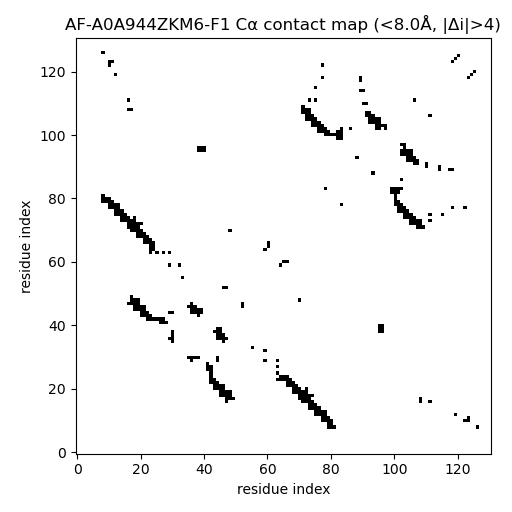 C CA . ASP A 1 81 ? 18.657 -5.577 -7.321 1.00 92.25 81 ASP A CA 1
ATOM 645 C C . ASP A 1 81 ? 19.674 -4.597 -6.702 1.00 92.25 81 ASP A C 1
ATOM 647 O O . ASP A 1 81 ? 20.286 -4.884 -5.669 1.00 92.25 81 ASP A O 1
ATOM 651 N N . LYS A 1 82 ? 19.821 -3.417 -7.312 1.00 90.94 82 LYS A N 1
ATOM 652 C CA . LYS A 1 82 ? 20.662 -2.292 -6.876 1.00 90.94 82 LYS A CA 1
ATOM 653 C C . LYS A 1 82 ? 19.803 -1.095 -6.451 1.00 90.94 82 LYS A C 1
ATOM 655 O O . LYS A 1 82 ? 18.587 -1.190 -6.353 1.00 90.94 82 LYS A O 1
ATOM 660 N N . SER A 1 83 ? 20.428 0.042 -6.141 1.00 92.81 83 SER A N 1
ATOM 661 C CA . SER A 1 83 ? 19.686 1.273 -5.834 1.00 92.81 83 SER A CA 1
ATOM 662 C C . SER A 1 83 ? 18.731 1.632 -6.971 1.00 92.81 83 SER A C 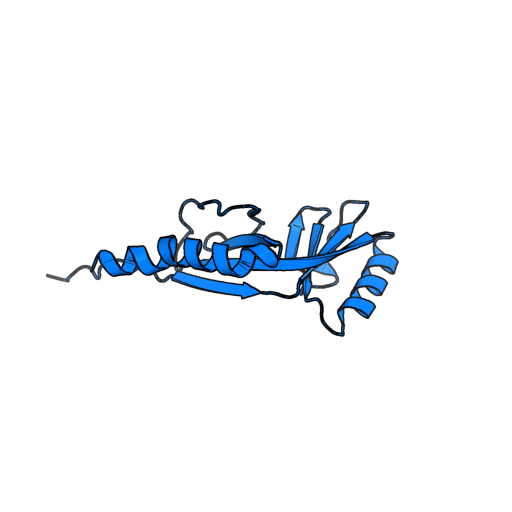1
ATOM 664 O O . SER A 1 83 ? 19.096 1.522 -8.142 1.00 92.81 83 SER A O 1
ATOM 666 N N . ALA A 1 84 ? 17.527 2.071 -6.612 1.00 93.19 84 ALA A N 1
ATOM 667 C CA . ALA A 1 84 ? 16.534 2.481 -7.584 1.00 93.19 84 ALA A CA 1
ATOM 668 C C . ALA A 1 84 ? 17.041 3.699 -8.381 1.00 93.19 84 ALA A C 1
ATOM 670 O O . ALA A 1 84 ? 17.689 4.581 -7.802 1.00 93.19 84 ALA A O 1
ATOM 671 N N . PRO A 1 85 ? 16.769 3.755 -9.695 1.00 92.25 85 PRO A N 1
ATOM 672 C CA . PRO A 1 85 ? 17.005 4.943 -10.501 1.00 92.25 85 PRO A CA 1
ATOM 673 C C . PRO A 1 85 ? 16.004 6.049 -10.136 1.00 92.25 85 PRO A C 1
ATOM 675 O O . PRO A 1 85 ? 15.157 5.891 -9.254 1.00 92.25 85 PRO A O 1
ATOM 678 N N . GLU A 1 86 ? 16.078 7.171 -10.848 1.00 92.38 86 GLU A N 1
ATOM 679 C CA . GLU A 1 86 ? 15.056 8.208 -10.748 1.00 92.38 86 GLU A CA 1
ATOM 680 C C . GLU A 1 86 ? 13.670 7.647 -11.110 1.00 92.38 86 GLU A C 1
ATOM 682 O O . GLU A 1 86 ? 13.497 6.854 -12.044 1.00 92.38 86 GLU A O 1
ATOM 687 N N . SER A 1 87 ? 12.673 8.035 -10.322 1.00 93.44 87 SER A N 1
ATOM 688 C CA . SER A 1 87 ? 11.298 7.600 -10.510 1.00 93.44 87 SER A CA 1
ATOM 689 C C . SER A 1 87 ? 10.626 8.355 -11.647 1.00 93.44 87 SER A C 1
ATOM 691 O O . SER A 1 87 ? 10.686 9.582 -11.695 1.00 93.44 87 SER A O 1
ATOM 693 N N . ILE A 1 88 ? 9.876 7.646 -12.484 1.00 94.50 88 ILE A N 1
ATOM 694 C CA . ILE A 1 88 ? 8.845 8.279 -13.313 1.00 94.50 88 ILE A CA 1
ATOM 695 C C . ILE A 1 88 ? 7.546 8.428 -12.518 1.00 94.50 88 ILE A C 1
ATOM 697 O O . ILE A 1 88 ? 7.323 7.688 -11.560 1.00 94.50 88 ILE A O 1
ATOM 701 N N . SER A 1 89 ? 6.665 9.331 -12.943 1.00 91.38 89 SER A N 1
ATOM 702 C CA . SER A 1 89 ? 5.355 9.547 -12.315 1.00 91.38 89 SER A CA 1
ATOM 703 C C . SER A 1 89 ? 4.233 9.233 -13.305 1.00 91.38 89 SER A C 1
ATOM 705 O O . SER A 1 89 ? 3.853 10.101 -14.095 1.00 91.38 89 SER A O 1
ATOM 707 N N . PRO A 1 90 ? 3.700 7.996 -13.311 1.00 92.19 90 PRO A N 1
ATOM 708 C CA . PRO A 1 90 ? 2.447 7.708 -13.996 1.00 92.19 90 PRO A CA 1
ATOM 709 C C . PRO A 1 90 ? 1.313 8.603 -13.473 1.00 92.19 90 PRO A C 1
ATOM 711 O O . PRO A 1 90 ? 1.380 9.145 -12.367 1.00 92.19 90 PRO A O 1
ATOM 714 N N . LEU A 1 91 ? 0.264 8.751 -14.279 1.00 89.56 91 LEU A N 1
ATOM 715 C CA . LEU A 1 91 ? -0.886 9.600 -13.966 1.00 89.56 91 LEU A CA 1
ATOM 716 C C . LEU A 1 91 ? -1.542 9.202 -12.628 1.00 89.56 91 LEU A C 1
ATOM 718 O O . LEU A 1 91 ? -1.745 8.014 -12.384 1.00 89.56 91 LEU A O 1
ATOM 722 N N . GLU A 1 92 ? -1.893 10.199 -11.805 1.00 94.38 92 GLU A N 1
ATOM 723 C CA . GLU A 1 92 ? -2.574 10.024 -10.506 1.00 94.38 92 GLU A CA 1
ATOM 724 C C . GLU A 1 92 ? -1.861 9.030 -9.561 1.00 94.38 92 GLU A C 1
ATOM 726 O O . GLU A 1 92 ? -2.492 8.208 -8.890 1.00 94.38 92 GLU A O 1
ATOM 731 N N . THR A 1 93 ? -0.523 9.094 -9.518 1.00 96.19 93 THR A N 1
ATOM 732 C CA . THR A 1 93 ? 0.303 8.314 -8.584 1.00 96.19 93 THR A CA 1
ATOM 733 C C . THR A 1 93 ? 1.033 9.205 -7.582 1.00 96.19 93 THR A C 1
ATOM 735 O O . THR A 1 93 ? 1.482 10.303 -7.906 1.00 96.19 93 THR A O 1
ATOM 738 N N . GLU A 1 94 ? 1.187 8.700 -6.362 1.00 97.25 94 GLU A N 1
ATOM 739 C CA . GLU A 1 94 ? 2.015 9.271 -5.300 1.00 97.25 94 GLU A CA 1
ATOM 740 C C . GLU A 1 94 ? 3.167 8.304 -4.998 1.00 97.25 94 GLU A C 1
ATOM 742 O O . GLU A 1 94 ? 2.947 7.099 -4.892 1.00 97.25 94 GLU A O 1
ATOM 747 N N . ILE A 1 95 ? 4.397 8.801 -4.850 1.00 97.50 95 ILE A N 1
ATOM 748 C CA . ILE A 1 95 ? 5.530 7.971 -4.415 1.00 97.50 95 ILE A CA 1
ATOM 749 C C . ILE A 1 95 ? 5.582 7.984 -2.894 1.00 97.50 95 ILE A C 1
ATOM 751 O O . ILE A 1 95 ? 5.664 9.050 -2.288 1.00 97.50 95 ILE A O 1
ATOM 755 N N . ILE A 1 96 ? 5.574 6.797 -2.291 1.00 97.00 96 ILE A N 1
ATOM 756 C CA . ILE A 1 96 ? 5.552 6.631 -0.838 1.00 97.00 96 ILE A CA 1
ATOM 757 C C . ILE A 1 96 ? 6.888 6.093 -0.303 1.00 97.00 96 ILE A C 1
ATOM 759 O O . ILE A 1 96 ? 7.642 5.447 -1.049 1.00 97.00 96 ILE A O 1
ATOM 763 N N . PRO A 1 97 ? 7.203 6.335 0.986 1.00 96.38 97 PRO A N 1
ATOM 764 C CA . PRO A 1 97 ? 8.452 5.890 1.593 1.00 96.38 97 PRO A CA 1
ATOM 765 C C . PRO A 1 97 ? 8.700 4.390 1.393 1.00 96.38 97 PRO A C 1
ATOM 767 O O . PRO A 1 97 ? 7.828 3.551 1.610 1.00 96.38 97 PRO A O 1
ATOM 770 N N . SER A 1 98 ? 9.912 4.042 0.965 1.00 95.19 98 SER A N 1
ATOM 771 C CA . SER A 1 98 ? 10.317 2.660 0.702 1.00 95.19 98 SER A CA 1
ATOM 772 C C . SER A 1 98 ? 11.840 2.500 0.788 1.00 95.19 98 SER A C 1
ATOM 774 O O . SER A 1 98 ? 12.574 3.459 1.029 1.00 95.19 98 SER A O 1
ATOM 776 N N . SER A 1 99 ? 12.334 1.263 0.686 1.00 95.31 99 SER A N 1
ATOM 777 C CA . SER A 1 99 ? 13.774 0.979 0.715 1.00 95.31 99 SER A CA 1
ATOM 778 C C . SER A 1 99 ? 14.495 1.557 -0.508 1.00 95.31 99 SER A C 1
ATOM 780 O O . SER A 1 99 ? 13.905 1.697 -1.569 1.00 95.31 99 SER A O 1
ATOM 782 N N . LYS A 1 100 ? 15.804 1.820 -0.394 1.00 96.00 100 LYS A N 1
ATOM 783 C CA . LYS A 1 100 ? 16.635 2.457 -1.444 1.00 96.00 100 LYS A CA 1
ATOM 784 C C . LYS A 1 100 ? 16.590 1.804 -2.836 1.00 96.00 100 LYS A C 1
ATOM 786 O O . LYS A 1 100 ? 17.002 2.419 -3.811 1.00 96.00 100 LYS A O 1
ATOM 791 N N . ASN A 1 101 ? 16.210 0.533 -2.907 1.00 96.38 101 ASN A N 1
ATOM 792 C CA . ASN A 1 101 ? 16.136 -0.277 -4.120 1.00 96.38 101 ASN A CA 1
ATOM 793 C C . ASN A 1 101 ? 14.687 -0.522 -4.566 1.00 96.38 101 ASN A C 1
ATOM 795 O O . ASN A 1 101 ? 14.431 -1.411 -5.371 1.00 96.38 101 ASN A O 1
ATOM 799 N N . VAL A 1 102 ? 13.729 0.213 -4.004 1.00 97.19 102 VAL A N 1
ATOM 800 C CA . VAL A 1 102 ? 12.308 0.080 -4.300 1.00 97.19 102 VAL A CA 1
ATOM 801 C C . VAL A 1 102 ? 11.750 1.458 -4.616 1.00 97.19 102 VAL A C 1
ATOM 803 O O . VAL A 1 102 ? 12.025 2.419 -3.907 1.00 97.19 102 VAL A O 1
ATOM 806 N N . ILE A 1 103 ? 10.940 1.541 -5.666 1.00 97.75 103 ILE A N 1
ATOM 807 C CA . ILE A 1 103 ? 10.040 2.673 -5.883 1.00 97.75 103 ILE A CA 1
ATOM 808 C C . ILE A 1 103 ? 8.634 2.156 -5.622 1.00 97.75 103 ILE A C 1
ATOM 810 O O . ILE A 1 103 ? 8.187 1.215 -6.283 1.00 97.75 103 ILE A O 1
ATOM 814 N N . CYS A 1 104 ? 7.955 2.730 -4.634 1.00 97.94 104 CYS A N 1
ATOM 815 C CA . CYS A 1 104 ? 6.604 2.337 -4.263 1.00 97.94 104 CYS A CA 1
ATOM 816 C C . CYS A 1 104 ? 5.617 3.445 -4.628 1.00 97.94 104 CYS A C 1
ATOM 818 O O . CYS A 1 104 ? 5.730 4.567 -4.141 1.00 97.94 104 CYS A O 1
ATOM 820 N N . TYR A 1 105 ? 4.655 3.109 -5.476 1.00 98.25 105 TYR A N 1
ATOM 821 C CA . TYR A 1 105 ? 3.585 3.985 -5.924 1.00 98.25 105 TYR A CA 1
ATOM 822 C C . TYR A 1 105 ? 2.298 3.653 -5.177 1.00 98.25 105 TYR A C 1
ATOM 824 O O . TYR A 1 105 ? 1.918 2.485 -5.101 1.00 98.25 105 TYR A O 1
ATOM 832 N N . LEU A 1 106 ? 1.613 4.678 -4.686 1.00 98.50 106 LEU A N 1
ATOM 833 C CA . LEU A 1 106 ? 0.238 4.651 -4.203 1.00 98.50 106 LEU A CA 1
ATOM 834 C C . LEU A 1 106 ? -0.669 5.291 -5.257 1.00 98.50 106 LEU A C 1
ATOM 836 O O . LEU A 1 106 ? -0.327 6.322 -5.833 1.00 98.50 106 LEU A O 1
ATOM 840 N N . LEU A 1 107 ? -1.824 4.682 -5.514 1.00 98.50 107 LEU A N 1
ATOM 841 C CA . LEU A 1 107 ? -2.765 5.147 -6.529 1.00 98.50 107 LEU A CA 1
ATOM 842 C C . LEU A 1 107 ? -4.180 4.630 -6.273 1.00 98.50 107 LEU A C 1
ATOM 844 O O . LEU A 1 107 ? -4.376 3.650 -5.548 1.00 98.50 107 LEU A O 1
ATOM 848 N N . LYS A 1 108 ? -5.166 5.264 -6.915 1.00 98.25 108 LYS A N 1
ATOM 849 C CA . LYS A 1 108 ? -6.508 4.686 -7.036 1.00 98.25 108 LYS A CA 1
ATOM 850 C C . LYS A 1 108 ? -6.473 3.449 -7.924 1.00 98.25 108 LYS A C 1
ATOM 852 O O . LYS A 1 108 ? -5.767 3.409 -8.932 1.00 98.25 108 LYS A O 1
ATOM 857 N N . GLU A 1 109 ? -7.266 2.455 -7.549 1.00 97.44 109 GLU A N 1
ATOM 858 C CA . GLU A 1 109 ? -7.312 1.152 -8.216 1.00 97.44 109 GLU A CA 1
ATOM 859 C C . GLU A 1 109 ? -7.750 1.255 -9.688 1.00 97.44 109 GLU A C 1
ATOM 861 O O . GLU A 1 109 ? -7.245 0.514 -10.530 1.00 97.44 109 GLU A O 1
ATOM 866 N N . ASP A 1 110 ? -8.559 2.264 -10.029 1.00 97.19 110 ASP A N 1
ATOM 867 C CA . ASP A 1 110 ? -8.953 2.588 -11.409 1.00 97.19 110 ASP A CA 1
ATOM 868 C C . ASP A 1 110 ? -7.749 2.829 -12.344 1.00 97.19 110 ASP A C 1
ATOM 870 O O . ASP A 1 110 ? -7.824 2.557 -13.545 1.00 97.19 110 ASP A O 1
ATOM 874 N N . TYR A 1 111 ? -6.613 3.292 -11.806 1.00 97.94 111 TYR A N 1
ATOM 875 C CA . TYR A 1 111 ? -5.386 3.550 -12.567 1.00 97.94 111 TYR A CA 1
ATOM 876 C C . TYR A 1 111 ? -4.385 2.386 -12.534 1.00 97.94 111 TYR A C 1
ATOM 878 O O . TYR A 1 111 ? -3.351 2.453 -13.204 1.00 97.94 111 TYR A O 1
ATOM 886 N N . LEU A 1 112 ? -4.666 1.303 -11.796 1.00 97.38 112 LEU A N 1
ATOM 887 C CA . LEU A 1 112 ? -3.719 0.206 -11.557 1.00 97.38 112 LEU A CA 1
ATOM 888 C C . LEU A 1 112 ? -3.202 -0.410 -12.860 1.00 97.38 112 LEU A C 1
ATOM 890 O O . LEU A 1 112 ? -1.994 -0.488 -13.085 1.00 97.38 112 LEU A O 1
ATOM 894 N N . THR A 1 113 ? -4.112 -0.802 -13.753 1.00 97.12 113 THR A N 1
ATOM 895 C CA . THR A 1 113 ? -3.740 -1.485 -15.002 1.00 97.12 113 THR A CA 1
ATOM 896 C C . THR A 1 113 ? -2.947 -0.572 -15.942 1.00 97.12 113 THR A C 1
ATOM 898 O O . THR A 1 113 ? -1.965 -1.009 -16.547 1.00 97.12 113 THR A O 1
ATOM 901 N N . SER A 1 114 ? -3.344 0.697 -16.080 1.00 97.38 114 SER A N 1
ATOM 902 C CA . SER A 1 114 ? -2.623 1.661 -16.920 1.00 97.38 114 SER A CA 1
ATOM 903 C C . SER A 1 114 ? -1.227 1.951 -16.375 1.00 97.38 114 SER A C 1
ATOM 905 O O . SER A 1 114 ? -0.261 1.934 -17.139 1.00 97.38 114 SER A O 1
ATOM 907 N N . SER A 1 115 ? -1.102 2.143 -15.062 1.00 97.81 115 SER A N 1
ATOM 908 C CA . SER A 1 115 ? 0.177 2.426 -14.411 1.00 97.81 115 SER A CA 1
ATOM 909 C C . SER A 1 115 ? 1.119 1.226 -14.473 1.00 97.81 115 SER A C 1
ATOM 911 O O . SER A 1 115 ? 2.290 1.401 -14.803 1.00 97.81 115 SER A O 1
ATOM 913 N N . LEU A 1 116 ? 0.617 -0.002 -14.287 1.00 97.06 116 LEU A N 1
ATOM 914 C CA . LEU A 1 116 ? 1.407 -1.225 -14.473 1.00 97.06 116 LEU A CA 1
ATOM 915 C C . LEU A 1 116 ? 2.003 -1.320 -15.882 1.00 97.06 116 LEU A C 1
ATOM 917 O O . LEU A 1 116 ? 3.180 -1.642 -16.021 1.00 97.06 116 LEU A O 1
ATOM 921 N N . ARG A 1 117 ? 1.230 -1.004 -16.929 1.00 96.25 117 ARG A N 1
ATOM 922 C CA . ARG A 1 117 ? 1.725 -1.025 -18.318 1.00 96.25 117 ARG A CA 1
ATOM 923 C C . ARG A 1 117 ? 2.821 0.010 -18.559 1.00 96.25 117 ARG A C 1
ATOM 925 O O . ARG A 1 117 ? 3.822 -0.315 -19.194 1.00 96.25 117 ARG A O 1
ATOM 932 N N . ILE A 1 118 ? 2.645 1.230 -18.047 1.00 96.25 118 ILE A N 1
ATOM 933 C CA . ILE A 1 118 ? 3.639 2.309 -18.160 1.00 96.25 118 ILE A CA 1
ATOM 934 C C . ILE A 1 118 ? 4.938 1.910 -17.451 1.00 96.25 118 ILE A C 1
ATOM 936 O O . ILE A 1 118 ? 6.013 1.976 -18.047 1.00 96.25 118 ILE A O 1
ATOM 940 N N . LEU A 1 119 ? 4.833 1.445 -16.203 1.00 96.12 119 LEU A N 1
ATOM 941 C CA . LEU A 1 119 ? 5.981 1.050 -15.388 1.00 96.12 119 LEU A CA 1
ATOM 942 C C . LEU A 1 119 ? 6.701 -0.165 -15.977 1.00 96.12 119 LEU A C 1
ATOM 944 O O . LEU A 1 119 ? 7.927 -0.169 -16.043 1.00 96.12 119 LEU A O 1
ATOM 948 N N . TYR A 1 120 ? 5.961 -1.161 -16.470 1.00 94.56 120 TYR A N 1
ATOM 949 C CA . TYR A 1 120 ? 6.539 -2.306 -17.172 1.00 94.56 120 TYR A CA 1
ATOM 950 C C . TYR A 1 120 ? 7.296 -1.871 -18.432 1.00 94.56 120 TYR A C 1
ATOM 952 O O . TYR A 1 120 ? 8.435 -2.286 -18.643 1.00 94.56 120 TYR A O 1
ATOM 960 N N . GLY A 1 121 ? 6.692 -1.014 -19.261 1.00 93.12 121 GLY A N 1
ATOM 961 C CA . GLY A 1 121 ? 7.326 -0.496 -20.473 1.00 93.12 121 GLY A CA 1
ATOM 962 C C . GLY A 1 121 ? 8.638 0.231 -20.177 1.00 93.12 121 GLY A C 1
ATOM 963 O O . GLY A 1 121 ? 9.642 -0.010 -20.845 1.00 93.12 121 GLY A O 1
ATOM 964 N N . HIS A 1 122 ? 8.639 1.067 -19.139 1.00 92.31 122 HIS A N 1
ATOM 965 C CA . HIS A 1 122 ? 9.793 1.875 -18.762 1.00 92.31 122 HIS A CA 1
ATOM 966 C C . HIS A 1 122 ? 10.904 1.068 -18.075 1.00 92.31 122 HIS A C 1
ATOM 968 O O . HIS A 1 122 ? 12.059 1.166 -18.474 1.00 92.31 122 HIS A O 1
ATOM 974 N N . TYR A 1 123 ? 10.570 0.261 -17.064 1.00 91.00 123 TYR A N 1
ATOM 975 C CA . TYR A 1 123 ? 11.572 -0.386 -16.213 1.00 91.00 123 TYR A CA 1
ATOM 976 C C . TYR A 1 123 ? 11.945 -1.807 -16.631 1.00 91.00 123 TYR A C 1
ATOM 978 O O . TYR A 1 123 ? 13.013 -2.263 -16.250 1.00 91.00 123 TYR A O 1
ATOM 986 N N . ILE 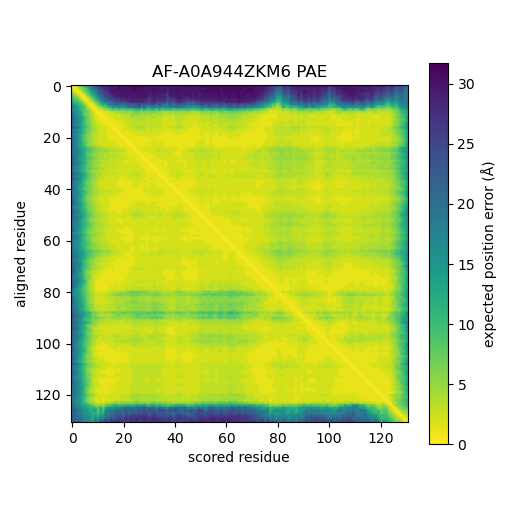A 1 124 ? 11.097 -2.520 -17.378 1.00 87.62 124 ILE A N 1
ATOM 987 C CA . ILE A 1 124 ? 11.336 -3.931 -17.731 1.00 87.62 124 ILE A CA 1
ATOM 988 C C . ILE A 1 124 ? 11.530 -4.084 -19.241 1.00 87.62 124 ILE A C 1
ATOM 990 O O . ILE A 1 124 ? 12.529 -4.641 -19.696 1.00 87.62 124 ILE A O 1
ATOM 994 N N . SER A 1 125 ? 10.606 -3.552 -20.044 1.00 80.75 125 SER A N 1
ATOM 995 C CA . SER A 1 125 ? 10.666 -3.711 -21.499 1.00 80.75 125 SER A CA 1
ATOM 996 C C . SER A 1 125 ? 11.835 -2.949 -22.125 1.00 80.75 125 SER A C 1
ATOM 998 O O . SER A 1 125 ? 12.482 -3.488 -23.017 1.00 80.75 125 SER A O 1
ATOM 1000 N N . ALA A 1 126 ? 12.140 -1.732 -21.658 1.00 66.81 126 ALA A N 1
ATOM 1001 C CA . ALA A 1 126 ? 13.247 -0.931 -22.191 1.00 66.81 126 ALA A CA 1
ATOM 1002 C C . ALA A 1 126 ? 14.634 -1.562 -21.948 1.00 66.81 126 ALA A C 1
ATOM 1004 O O . ALA A 1 126 ? 15.557 -1.340 -22.736 1.00 66.81 126 ALA A O 1
ATOM 1005 N N . LEU A 1 127 ? 14.775 -2.380 -20.896 1.00 58.53 127 LEU A N 1
ATOM 1006 C CA . LEU A 1 127 ? 15.991 -3.154 -20.617 1.00 58.53 127 LEU A CA 1
ATOM 1007 C C . LEU A 1 127 ? 16.169 -4.328 -21.590 1.00 58.53 127 LEU A C 1
ATOM 1009 O O . LEU A 1 127 ? 17.295 -4.701 -21.891 1.00 58.53 127 LEU A O 1
ATOM 1013 N N . SER A 1 128 ? 15.073 -4.877 -22.127 1.00 54.06 128 SER A N 1
ATOM 1014 C CA . SER A 1 128 ? 15.106 -6.025 -23.051 1.00 54.06 128 SER A CA 1
ATOM 1015 C C . SER A 1 128 ? 15.483 -5.645 -24.492 1.00 54.06 128 SER A C 1
ATOM 1017 O O . SER A 1 128 ? 15.785 -6.514 -25.299 1.00 54.06 128 SER A O 1
ATOM 1019 N N . THR A 1 129 ? 15.449 -4.355 -24.838 1.00 49.50 129 THR A N 1
ATOM 1020 C CA . THR A 1 129 ? 15.830 -3.826 -26.165 1.00 49.50 129 THR A CA 1
ATOM 1021 C C . THR A 1 129 ? 17.299 -3.413 -26.277 1.00 49.50 129 THR A C 1
ATOM 1023 O O . THR A 1 129 ? 17.717 -2.970 -27.343 1.00 49.50 129 THR A O 1
ATOM 1026 N N . GLN A 1 130 ? 18.067 -3.511 -25.189 1.00 46.12 130 GLN A N 1
ATOM 1027 C CA . GLN A 1 130 ? 19.498 -3.179 -25.160 1.00 46.12 130 GLN A CA 1
ATOM 1028 C C . GLN A 1 130 ? 20.418 -4.417 -25.220 1.00 46.12 130 GLN A C 1
ATOM 1030 O O . GLN A 1 130 ? 21.633 -4.251 -25.186 1.00 46.12 130 GLN A O 1
ATOM 1035 N N . THR A 1 131 ? 19.849 -5.621 -25.347 1.00 42.31 131 THR A N 1
ATOM 1036 C CA . THR A 1 131 ? 20.537 -6.897 -25.653 1.00 42.31 131 THR A CA 1
ATOM 1037 C C . THR A 1 131 ? 20.375 -7.274 -27.114 1.00 42.31 131 THR A C 1
ATOM 1039 O O . THR A 1 131 ? 21.362 -7.748 -27.718 1.00 42.31 131 THR A O 1
#